Protein AF-A0A970PU77-F1 (afdb_monomer)

Radius of gyration: 11.87 Å; Cα contacts (8 Å, |Δi|>4): 63; chains: 1; bounding box: 25×26×29 Å
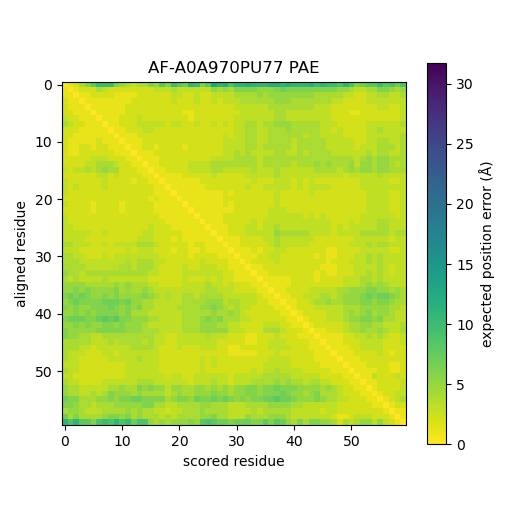
pLDDT: mean 93.9, std 2.55, range [78.56, 96.88]

Structure (mmCIF, N/CA/C/O backbone):
data_AF-A0A970PU77-F1
#
_entry.id   AF-A0A970PU77-F1
#
loop_
_atom_site.group_PDB
_atom_site.id
_atom_site.type_symbol
_atom_site.label_atom_id
_atom_site.label_alt_id
_atom_site.label_comp_id
_atom_site.label_asym_id
_atom_site.label_entity_id
_atom_site.label_seq_id
_atom_site.pdbx_PDB_ins_code
_atom_site.Cartn_x
_atom_site.Cartn_y
_atom_site.Cartn_z
_atom_site.occupancy
_atom_site.B_iso_or_equiv
_atom_site.auth_seq_id
_atom_site.auth_comp_id
_atom_site.auth_asym_id
_atom_site.auth_atom_id
_atom_site.pdbx_PDB_model_num
ATOM 1 N N . MET A 1 1 ? 1.277 -15.706 4.796 1.00 88.94 1 MET A N 1
ATOM 2 C CA . MET A 1 1 ? 0.273 -14.686 4.438 1.00 88.94 1 MET A CA 1
ATOM 3 C C . MET A 1 1 ? 0.057 -13.779 5.639 1.00 88.94 1 MET A C 1
ATOM 5 O O . MET A 1 1 ? 0.073 -14.273 6.762 1.00 88.94 1 MET A O 1
ATOM 9 N N . ILE A 1 2 ? -0.074 -12.475 5.411 1.00 94.31 2 ILE A N 1
ATOM 10 C CA . ILE A 1 2 ? -0.220 -11.429 6.428 1.00 94.31 2 ILE A CA 1
ATOM 11 C C . ILE A 1 2 ? -1.614 -10.823 6.282 1.00 94.31 2 ILE A C 1
ATOM 13 O O . ILE A 1 2 ? -2.024 -10.485 5.172 1.00 94.31 2 ILE A O 1
ATOM 17 N N . LYS A 1 3 ? -2.332 -10.685 7.399 1.00 95.12 3 LYS A N 1
ATOM 18 C CA . LYS A 1 3 ? -3.656 -10.053 7.449 1.00 95.12 3 LYS A CA 1
ATOM 19 C C . LYS A 1 3 ? -3.519 -8.609 7.906 1.00 95.12 3 LYS A C 1
ATOM 21 O O . LYS A 1 3 ? -2.887 -8.357 8.929 1.00 95.12 3 LYS A O 1
ATOM 26 N N . LEU A 1 4 ? -4.117 -7.690 7.161 1.00 94.19 4 LEU A N 1
ATOM 27 C CA . LEU A 1 4 ? -4.135 -6.261 7.464 1.00 94.19 4 LEU A CA 1
ATOM 28 C C . LEU A 1 4 ? -5.434 -5.626 6.961 1.00 94.19 4 LEU A C 1
ATOM 30 O O . LEU A 1 4 ? -6.249 -6.287 6.318 1.00 94.19 4 LEU A O 1
ATOM 34 N N . THR A 1 5 ? -5.620 -4.347 7.263 1.00 95.56 5 THR A N 1
ATOM 35 C CA . THR A 1 5 ? -6.804 -3.582 6.869 1.00 95.56 5 THR A CA 1
ATOM 36 C C . THR A 1 5 ? -6.363 -2.333 6.112 1.00 95.56 5 THR A C 1
ATOM 38 O O . THR A 1 5 ? -5.471 -1.632 6.582 1.00 95.56 5 THR A O 1
ATOM 41 N N . ILE A 1 6 ? -6.983 -2.049 4.965 1.00 95.88 6 ILE A N 1
ATOM 42 C CA . ILE A 1 6 ? -6.803 -0.799 4.203 1.00 95.88 6 ILE A CA 1
ATOM 43 C C . ILE A 1 6 ? -8.173 -0.136 4.104 1.00 95.88 6 ILE A C 1
ATOM 45 O O . ILE A 1 6 ? -9.124 -0.787 3.683 1.00 95.88 6 ILE A O 1
ATOM 49 N N . ASP A 1 7 ? -8.302 1.119 4.537 1.00 94.50 7 ASP A N 1
ATOM 50 C CA . ASP A 1 7 ? -9.569 1.872 4.521 1.00 94.50 7 ASP A CA 1
ATOM 51 C C . ASP A 1 7 ? -10.757 1.121 5.161 1.00 94.50 7 ASP A C 1
ATOM 53 O O . ASP A 1 7 ? -11.896 1.172 4.700 1.00 94.50 7 ASP A O 1
ATOM 57 N N . GLY A 1 8 ? -10.491 0.371 6.237 1.00 94.81 8 GLY A N 1
ATOM 58 C CA . GLY A 1 8 ? -11.491 -0.457 6.924 1.00 94.81 8 GLY A CA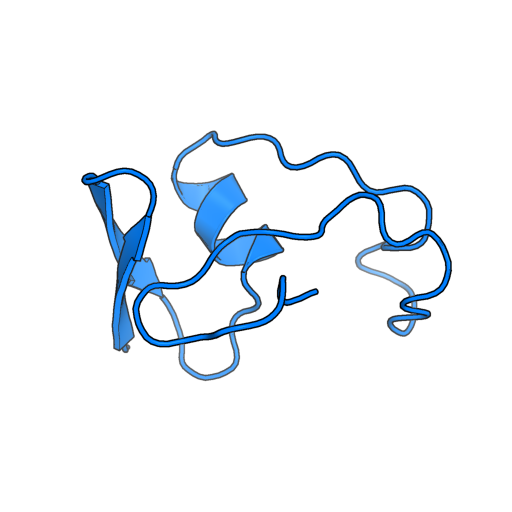 1
ATOM 59 C C . GLY A 1 8 ? -11.811 -1.795 6.240 1.00 94.81 8 GLY A C 1
ATOM 60 O O . GLY A 1 8 ? -12.544 -2.603 6.811 1.00 94.81 8 GLY A O 1
AT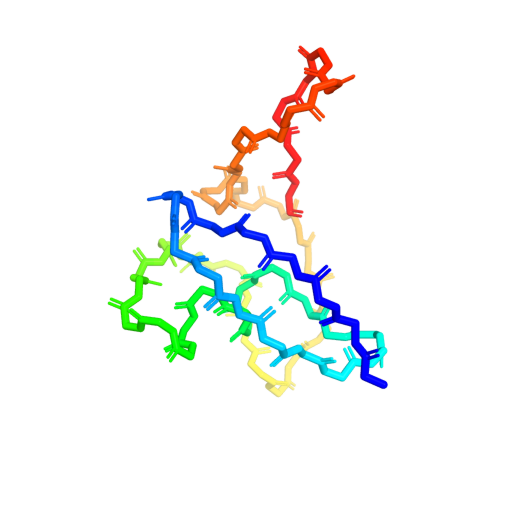OM 61 N N . LEU A 1 9 ? -11.242 -2.072 5.064 1.00 96.12 9 LEU A N 1
ATOM 62 C CA . LEU A 1 9 ? -11.425 -3.321 4.328 1.00 96.12 9 LEU A CA 1
ATOM 63 C C . LEU A 1 9 ? -10.346 -4.348 4.711 1.00 96.12 9 LEU A C 1
ATOM 65 O O . LEU A 1 9 ? -9.152 -4.066 4.565 1.00 96.12 9 LEU A O 1
ATOM 69 N N . PRO A 1 10 ? -10.726 -5.545 5.194 1.00 96.44 10 PRO A N 1
ATOM 70 C CA . PRO A 1 10 ? -9.766 -6.589 5.522 1.00 96.44 10 PRO A CA 1
ATOM 71 C C . PRO A 1 10 ? -9.177 -7.205 4.250 1.00 96.44 10 PRO A C 1
ATOM 73 O O . PRO A 1 10 ? -9.900 -7.533 3.309 1.00 96.44 10 PRO A O 1
ATOM 76 N N . ILE A 1 11 ? -7.866 -7.429 4.251 1.00 95.88 11 ILE A N 1
ATOM 77 C CA . ILE A 1 11 ? -7.143 -8.077 3.159 1.00 95.88 11 ILE A CA 1
ATOM 78 C C . ILE A 1 11 ? -6.061 -9.023 3.684 1.00 95.88 11 ILE A C 1
ATOM 80 O O . ILE A 1 11 ? -5.506 -8.852 4.771 1.00 95.88 11 ILE A O 1
ATOM 84 N N . GLU A 1 12 ? -5.756 -10.036 2.877 1.00 96.88 12 GLU A N 1
ATOM 85 C CA . GLU A 1 12 ? -4.657 -10.963 3.088 1.00 96.88 12 GLU A CA 1
ATOM 86 C C . GLU A 1 12 ? -3.647 -10.852 1.936 1.00 96.88 12 GLU A C 1
ATOM 88 O O . GLU A 1 12 ? -3.995 -10.941 0.754 1.00 96.88 12 GLU A O 1
ATOM 93 N N . VAL A 1 13 ? -2.382 -10.615 2.280 1.00 95.50 13 VAL A N 1
ATOM 94 C CA . VAL A 1 13 ? -1.283 -10.436 1.322 1.00 95.50 13 VAL A CA 1
ATOM 95 C C . VAL A 1 13 ? -0.139 -11.403 1.597 1.00 95.50 13 VAL A C 1
ATOM 97 O O . VAL A 1 13 ? -0.037 -12.005 2.670 1.00 95.50 13 VAL A O 1
ATOM 100 N N . GLU A 1 14 ? 0.724 -11.592 0.605 1.00 95.69 14 GLU A N 1
ATOM 101 C CA . GLU A 1 14 ? 1.945 -12.367 0.791 1.00 95.69 14 GLU A CA 1
ATOM 102 C C 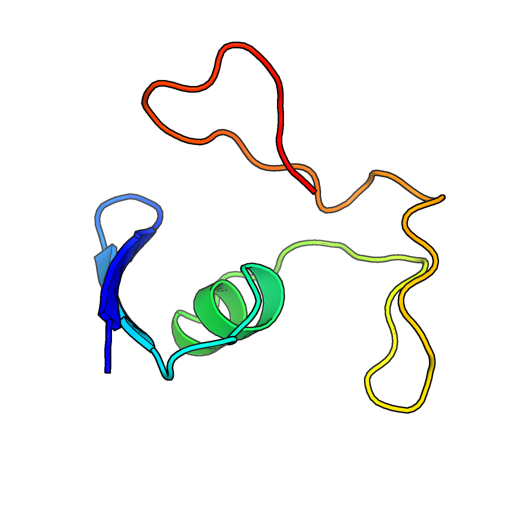. GLU A 1 14 ? 2.968 -11.563 1.594 1.00 95.69 14 GLU A C 1
ATOM 104 O O . GLU A 1 14 ? 2.946 -10.331 1.618 1.00 95.69 14 GLU A O 1
ATOM 109 N N . GLU A 1 15 ? 3.851 -12.269 2.293 1.00 94.25 15 GLU A N 1
ATOM 110 C CA . GLU A 1 15 ? 4.951 -11.610 2.989 1.00 94.25 15 GLU A CA 1
ATOM 111 C C . GLU A 1 15 ? 5.888 -10.966 1.961 1.00 94.25 15 GLU A C 1
ATOM 113 O O . GLU A 1 15 ? 6.246 -11.591 0.966 1.00 94.25 15 GLU A O 1
ATOM 118 N N . GLY A 1 16 ? 6.251 -9.703 2.189 1.00 91.50 16 GLY A N 1
ATOM 119 C CA . GLY A 1 16 ? 7.043 -8.912 1.244 1.00 91.50 16 GLY A CA 1
ATOM 120 C C . GLY A 1 16 ? 6.227 -8.141 0.202 1.00 91.50 16 GLY A C 1
ATOM 121 O O . GLY A 1 16 ? 6.820 -7.359 -0.537 1.00 91.50 16 GLY A O 1
ATOM 122 N N . ALA A 1 17 ? 4.898 -8.298 0.165 1.00 92.88 17 ALA A N 1
ATOM 123 C CA . ALA A 1 17 ? 4.040 -7.475 -0.686 1.00 92.88 17 ALA A CA 1
ATOM 124 C C . ALA A 1 17 ? 4.113 -5.988 -0.297 1.00 92.88 17 ALA A C 1
ATOM 126 O O . ALA A 1 17 ? 4.176 -5.625 0.880 1.00 92.88 17 ALA A O 1
ATOM 127 N N . THR A 1 18 ? 4.066 -5.123 -1.303 1.00 92.44 18 THR A N 1
ATOM 128 C CA . THR A 1 18 ? 4.045 -3.666 -1.143 1.00 92.44 18 THR A CA 1
ATOM 129 C C . THR A 1 18 ? 2.633 -3.146 -0.860 1.00 92.44 18 THR A C 1
ATOM 131 O O . THR A 1 18 ? 1.632 -3.790 -1.185 1.00 92.44 18 THR A O 1
ATOM 134 N N . LEU A 1 19 ? 2.529 -1.932 -0.306 1.00 92.19 19 LEU A N 1
ATOM 135 C CA . LEU A 1 19 ? 1.237 -1.262 -0.100 1.00 92.19 19 LEU A CA 1
ATOM 136 C C . LEU 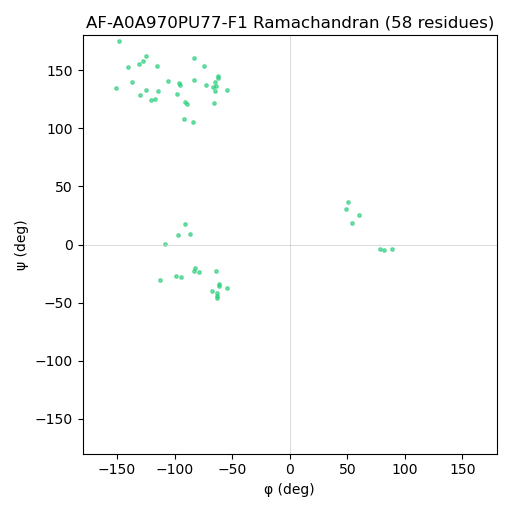A 1 19 ? 0.493 -1.008 -1.421 1.00 92.19 19 LEU A C 1
ATOM 138 O O . LEU A 1 19 ? -0.728 -1.120 -1.460 1.00 92.19 19 LEU A O 1
ATOM 142 N N . LEU A 1 20 ? 1.219 -0.735 -2.511 1.00 93.31 20 LEU A N 1
ATOM 143 C CA . LEU A 1 20 ? 0.642 -0.566 -3.849 1.00 93.31 20 LEU A CA 1
ATOM 144 C C . LEU A 1 20 ? -0.026 -1.853 -4.356 1.00 93.31 20 LEU A C 1
ATOM 146 O O . LEU A 1 20 ? -1.144 -1.812 -4.871 1.00 93.31 20 LEU A O 1
ATOM 150 N N . GLU A 1 21 ? 0.624 -3.004 -4.178 1.00 92.94 21 GLU A N 1
ATOM 151 C CA . GLU A 1 21 ? 0.059 -4.307 -4.553 1.00 92.94 21 GLU A CA 1
ATOM 152 C C . GLU A 1 21 ? -1.145 -4.671 -3.679 1.00 92.94 21 GLU A C 1
ATOM 154 O O . GLU A 1 21 ? -2.147 -5.183 -4.181 1.00 92.94 21 GLU A O 1
ATOM 159 N N . ALA A 1 22 ? -1.069 -4.381 -2.377 1.00 94.56 22 ALA A N 1
ATOM 160 C CA . ALA A 1 22 ? -2.168 -4.599 -1.444 1.00 94.56 22 ALA A CA 1
ATOM 161 C C . ALA A 1 22 ? -3.396 -3.742 -1.802 1.00 94.56 22 ALA A C 1
ATOM 163 O O . ALA A 1 22 ? -4.504 -4.267 -1.878 1.00 94.56 22 ALA A O 1
ATOM 164 N N . ALA A 1 23 ? -3.201 -2.453 -2.095 1.00 94.56 23 ALA A N 1
ATOM 165 C CA . ALA A 1 23 ? -4.267 -1.542 -2.508 1.00 94.56 23 ALA A CA 1
ATOM 166 C C . ALA A 1 23 ? -4.904 -1.959 -3.845 1.00 94.56 23 ALA A C 1
ATOM 168 O O . ALA A 1 23 ? -6.128 -1.993 -3.966 1.00 94.56 23 ALA A O 1
ATOM 169 N N . THR A 1 24 ? -4.090 -2.385 -4.817 1.00 93.44 24 THR A N 1
ATOM 170 C CA . THR A 1 24 ? -4.573 -2.843 -6.133 1.00 93.44 24 THR A CA 1
ATOM 171 C C . THR A 1 24 ? -5.494 -4.063 -6.016 1.00 93.44 24 THR A C 1
ATOM 173 O O . THR A 1 24 ? -6.484 -4.160 -6.737 1.00 93.44 24 THR A O 1
ATOM 176 N N . LYS A 1 25 ? -5.232 -4.985 -5.077 1.00 94.25 25 LYS A N 1
ATOM 177 C CA . LYS A 1 25 ? -6.113 -6.142 -4.814 1.00 94.25 25 LYS A CA 1
ATOM 178 C C . LYS A 1 25 ? -7.503 -5.752 -4.296 1.00 94.25 25 LYS A C 1
ATOM 180 O O . LYS A 1 25 ? -8.428 -6.548 -4.429 1.00 94.25 25 LYS A O 1
ATOM 185 N N . LEU A 1 26 ? -7.639 -4.566 -3.706 1.00 95.75 26 LEU A N 1
ATOM 186 C CA . LEU A 1 26 ? -8.908 -3.997 -3.241 1.00 95.75 26 LEU A CA 1
ATOM 187 C C . LEU A 1 26 ? -9.530 -3.025 -4.253 1.00 95.75 26 LEU A C 1
ATOM 189 O O . LEU A 1 26 ? -10.502 -2.358 -3.916 1.00 95.75 26 LEU A O 1
ATOM 193 N N . ASP A 1 27 ? -8.977 -2.934 -5.468 1.00 95.00 27 ASP A N 1
ATOM 194 C CA . ASP A 1 27 ? -9.375 -1.958 -6.494 1.00 95.00 27 ASP A CA 1
ATOM 195 C C . ASP A 1 27 ? -9.201 -0.489 -6.038 1.00 95.00 27 ASP A C 1
ATOM 197 O O . ASP A 1 27 ? -9.855 0.433 -6.524 1.00 95.00 27 ASP A O 1
ATOM 201 N N . ILE A 1 28 ? -8.285 -0.255 -5.087 1.00 94.81 28 ILE A N 1
ATOM 202 C CA . ILE A 1 28 ? -7.912 1.079 -4.608 1.00 94.81 28 ILE A CA 1
ATOM 203 C C . ILE A 1 28 ? -6.725 1.567 -5.436 1.00 94.81 28 ILE A C 1
ATOM 205 O O . ILE A 1 28 ? -5.594 1.096 -5.294 1.00 94.81 28 ILE A O 1
ATOM 209 N N . HIS A 1 29 ? -6.976 2.541 -6.308 1.00 93.75 29 HIS A N 1
ATOM 210 C CA . HIS A 1 29 ? -5.941 3.115 -7.158 1.00 93.75 29 HIS A CA 1
ATOM 211 C C . HIS A 1 29 ? -5.158 4.220 -6.432 1.00 93.75 29 HIS A C 1
ATOM 213 O O . HIS A 1 29 ? -5.62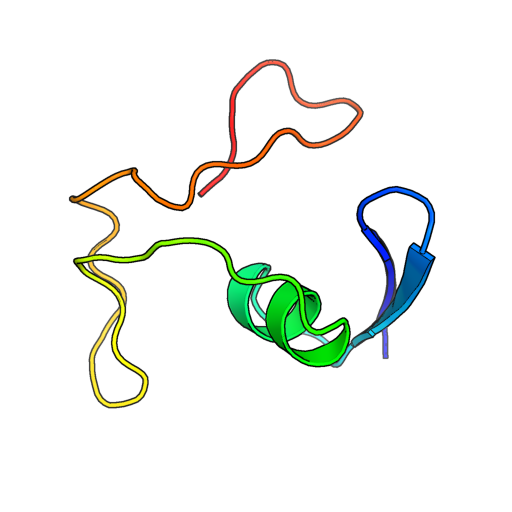5 5.356 -6.301 1.00 93.75 29 HIS A O 1
ATOM 219 N N . ILE A 1 30 ? -3.925 3.906 -6.031 1.00 94.81 30 ILE A N 1
ATOM 220 C CA . ILE A 1 30 ? -2.965 4.886 -5.512 1.00 94.81 30 ILE A CA 1
ATOM 221 C C . ILE A 1 30 ? -2.152 5.448 -6.690 1.00 94.81 30 ILE A C 1
ATOM 223 O O . ILE A 1 30 ? -1.482 4.685 -7.387 1.00 94.81 30 ILE A O 1
ATOM 227 N N . PRO A 1 31 ? -2.167 6.770 -6.935 1.00 94.25 31 PRO A N 1
ATOM 228 C CA . PRO A 1 31 ? -1.407 7.355 -8.030 1.00 94.25 31 PRO A CA 1
ATOM 229 C C . PRO A 1 31 ? 0.102 7.163 -7.828 1.00 94.25 31 PRO A C 1
ATOM 231 O O . PRO A 1 31 ? 0.646 7.399 -6.750 1.00 94.25 31 PRO A O 1
ATOM 234 N N . THR A 1 32 ? 0.801 6.791 -8.902 1.00 94.44 32 THR A N 1
ATOM 235 C CA . THR A 1 32 ? 2.262 6.634 -8.923 1.00 94.44 32 THR A CA 1
ATOM 236 C C . THR A 1 32 ? 2.851 7.233 -10.194 1.00 94.44 32 THR A C 1
ATOM 238 O O . THR A 1 32 ? 2.303 7.031 -11.273 1.00 94.44 32 THR A O 1
ATOM 241 N N . LEU A 1 33 ? 3.997 7.914 -10.091 1.00 95.94 33 LEU A N 1
ATOM 242 C CA . LEU A 1 33 ? 4.740 8.410 -11.264 1.00 95.94 33 LEU A CA 1
ATOM 243 C C . LEU A 1 33 ? 6.087 7.709 -11.464 1.00 95.94 33 LEU A C 1
ATOM 245 O O . LEU A 1 33 ? 6.567 7.598 -12.587 1.00 95.94 33 LEU A O 1
ATOM 249 N N . CYS A 1 34 ? 6.728 7.264 -10.380 1.00 94.75 34 CYS A N 1
ATOM 250 C CA . CYS A 1 34 ? 8.074 6.688 -10.426 1.00 94.75 34 CYS A CA 1
ATOM 251 C C . CYS A 1 34 ? 8.133 5.174 -10.193 1.00 94.75 34 CYS A C 1
ATOM 253 O O . CYS A 1 34 ? 9.237 4.630 -10.140 1.00 94.75 34 CYS A O 1
ATOM 255 N N . TYR A 1 35 ? 6.985 4.524 -9.988 1.00 94.50 35 TYR A N 1
ATOM 256 C CA . TYR A 1 35 ? 6.872 3.075 -9.827 1.00 94.50 35 TYR A CA 1
ATOM 257 C C . TYR A 1 35 ? 6.532 2.430 -11.173 1.00 94.50 35 TYR A C 1
ATOM 259 O O . TYR A 1 35 ? 5.711 2.954 -11.923 1.00 94.50 35 TYR A O 1
ATOM 267 N N . HIS A 1 36 ? 7.184 1.310 -11.474 1.00 92.19 36 HIS A N 1
ATOM 268 C CA . HIS A 1 36 ? 6.884 0.468 -12.626 1.00 92.19 36 HIS A CA 1
ATOM 269 C C . HIS A 1 36 ? 7.271 -0.981 -12.283 1.00 92.19 36 HIS A C 1
ATOM 271 O O . HIS A 1 36 ? 8.379 -1.158 -11.775 1.00 92.19 36 HIS A O 1
ATOM 277 N N . PRO A 1 37 ? 6.437 -1.999 -12.577 1.00 89.94 37 PRO A N 1
ATOM 278 C CA . PRO A 1 37 ? 6.703 -3.396 -12.201 1.00 89.94 37 PRO A CA 1
ATOM 279 C C . PRO A 1 37 ? 8.059 -3.930 -12.688 1.00 89.94 37 PRO A C 1
ATOM 281 O O . PRO A 1 37 ? 8.758 -4.624 -11.960 1.00 89.94 37 PRO A O 1
ATOM 284 N N . ASP A 1 38 ? 8.465 -3.532 -13.896 1.00 93.31 38 ASP A N 1
ATOM 285 C CA . ASP A 1 38 ? 9.724 -3.976 -14.514 1.00 93.31 38 ASP A CA 1
ATOM 286 C C . ASP A 1 38 ? 10.960 -3.128 -14.138 1.00 93.31 38 ASP A C 1
ATOM 288 O O . ASP A 1 38 ? 12.012 -3.246 -14.768 1.00 93.31 38 ASP 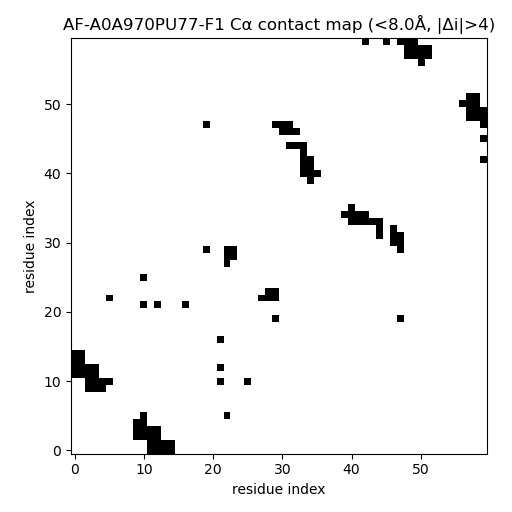A O 1
ATOM 292 N N . GLN A 1 39 ? 10.855 -2.208 -13.170 1.00 93.44 39 GLN A N 1
ATOM 293 C CA . GLN A 1 39 ? 11.966 -1.340 -12.760 1.00 93.44 39 GLN A CA 1
ATOM 294 C C . GLN A 1 39 ? 12.159 -1.327 -11.244 1.00 93.44 39 GLN A C 1
ATOM 296 O O . GLN A 1 39 ? 11.229 -1.501 -10.465 1.00 93.44 39 GLN A O 1
ATOM 301 N N . ASN A 1 40 ? 13.384 -1.013 -10.817 1.00 92.62 40 ASN A N 1
ATOM 302 C CA . ASN A 1 40 ? 13.670 -0.776 -9.406 1.00 92.62 40 ASN A CA 1
ATOM 303 C C . ASN A 1 40 ? 12.889 0.431 -8.865 1.00 92.62 40 ASN A C 1
ATOM 305 O O . ASN A 1 40 ? 12.724 1.452 -9.542 1.00 92.62 40 ASN A O 1
ATOM 309 N N . VAL A 1 41 ? 12.484 0.333 -7.598 1.00 92.06 41 VAL A N 1
ATOM 310 C CA . VAL A 1 41 ? 11.753 1.386 -6.885 1.00 92.06 41 VAL A CA 1
ATOM 311 C C . VAL A 1 41 ? 12.641 2.621 -6.698 1.00 92.06 41 VAL A C 1
ATOM 313 O O . VAL A 1 41 ? 13.704 2.552 -6.086 1.00 92.06 41 VAL A O 1
ATOM 316 N N . LYS A 1 42 ? 12.190 3.774 -7.214 1.00 92.88 42 LYS A N 1
ATOM 317 C CA . LYS A 1 42 ? 12.932 5.053 -7.161 1.00 92.88 42 LYS A CA 1
ATOM 318 C C . LYS A 1 42 ? 12.545 5.950 -5.982 1.00 92.88 42 LYS A C 1
ATOM 320 O O . LYS A 1 42 ? 13.352 6.767 -5.554 1.00 92.88 42 LYS A O 1
ATOM 325 N N . ALA A 1 43 ? 11.303 5.841 -5.501 1.00 91.56 43 ALA A N 1
ATOM 326 C CA . ALA A 1 43 ? 10.743 6.613 -4.383 1.00 91.56 43 ALA A CA 1
ATOM 327 C C . ALA A 1 43 ? 10.953 8.149 -4.448 1.00 91.56 43 ALA A C 1
ATOM 329 O O . ALA A 1 43 ? 11.044 8.808 -3.413 1.00 91.56 43 ALA A O 1
ATOM 330 N N . ASN A 1 44 ? 11.027 8.748 -5.643 1.00 95.25 44 ASN A N 1
ATOM 331 C CA . ASN A 1 44 ? 11.318 10.180 -5.810 1.00 95.25 44 ASN A CA 1
ATOM 332 C C . ASN A 1 44 ? 10.073 11.055 -6.040 1.00 95.25 44 ASN A C 1
ATOM 334 O O . ASN A 1 44 ? 10.097 12.224 -5.674 1.00 95.25 44 ASN A O 1
ATOM 338 N N . CYS A 1 45 ? 8.983 10.516 -6.603 1.00 95.31 45 CYS A N 1
ATOM 339 C CA . CYS A 1 45 ? 7.789 11.317 -6.909 1.00 95.31 45 CYS A CA 1
ATOM 340 C C . CYS A 1 45 ? 6.894 11.611 -5.697 1.00 95.31 45 CYS A C 1
ATOM 342 O O . CYS A 1 45 ? 6.147 12.581 -5.727 1.00 95.31 45 CYS A O 1
ATOM 344 N N . ARG A 1 46 ? 6.960 10.774 -4.648 1.00 94.12 46 ARG A N 1
ATOM 345 C CA . ARG A 1 46 ? 6.210 10.913 -3.381 1.00 94.12 46 ARG A CA 1
ATOM 346 C C . ARG A 1 46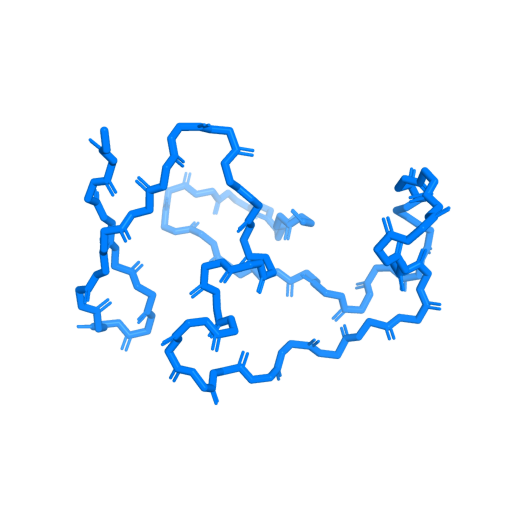 ? 4.682 11.048 -3.519 1.00 94.12 46 ARG A C 1
ATOM 348 O O . ARG A 1 46 ? 4.027 11.468 -2.577 1.00 94.12 46 ARG A O 1
ATOM 355 N N . ILE A 1 47 ? 4.111 10.661 -4.659 1.00 95.50 47 ILE A N 1
ATOM 356 C CA . ILE A 1 47 ? 2.665 10.762 -4.909 1.00 95.50 47 ILE A CA 1
ATOM 357 C C . ILE A 1 47 ? 1.863 9.593 -4.315 1.00 95.50 47 ILE A C 1
ATOM 359 O O . ILE A 1 47 ? 0.679 9.742 -4.047 1.00 95.50 47 ILE A O 1
ATOM 363 N N . CYS A 1 48 ? 2.525 8.467 -4.039 1.00 94.81 48 CYS A N 1
ATOM 364 C CA . CYS A 1 48 ? 1.925 7.269 -3.451 1.00 94.81 48 CYS A CA 1
ATOM 365 C C . CYS A 1 48 ? 1.988 7.224 -1.918 1.00 94.81 48 CYS A C 1
ATOM 367 O O . CYS A 1 48 ? 1.888 6.152 -1.335 1.00 94.81 48 CYS A O 1
ATOM 369 N N . LEU A 1 49 ? 2.216 8.369 -1.269 1.00 94.88 49 LEU A N 1
ATOM 370 C CA . LEU A 1 49 ? 2.277 8.441 0.186 1.00 94.88 49 LEU A CA 1
ATOM 371 C C . LEU A 1 49 ? 0.899 8.153 0.797 1.00 94.88 49 LEU A C 1
ATOM 373 O O . LEU A 1 49 ? -0.098 8.725 0.359 1.00 94.88 49 LEU A O 1
ATOM 377 N N . VAL A 1 50 ? 0.867 7.328 1.840 1.00 94.88 50 VAL A N 1
ATOM 378 C CA . VAL A 1 50 ? -0.353 6.975 2.580 1.00 94.88 50 VAL A CA 1
ATOM 379 C C . VAL A 1 50 ? -0.184 7.200 4.081 1.00 94.88 50 VAL A C 1
ATOM 381 O O . VAL A 1 50 ? 0.933 7.259 4.605 1.00 94.88 50 VAL A O 1
ATOM 384 N N . GLU A 1 51 ? -1.304 7.349 4.782 1.00 95.69 51 GLU A N 1
ATOM 385 C CA . GLU A 1 51 ? -1.338 7.362 6.242 1.00 95.69 51 GLU A CA 1
ATOM 386 C C . GLU A 1 51 ? -1.358 5.926 6.775 1.00 95.69 51 GLU A C 1
ATOM 388 O O . GLU A 1 51 ? -2.004 5.046 6.211 1.00 95.69 51 GLU A O 1
ATOM 393 N N . MET A 1 52 ? -0.641 5.685 7.871 1.00 95.19 52 MET A N 1
ATOM 394 C CA . MET A 1 52 ? -0.635 4.396 8.553 1.00 95.19 52 MET A CA 1
ATOM 395 C C . MET A 1 52 ? -0.877 4.627 10.039 1.00 95.19 52 MET A C 1
ATOM 397 O O . MET A 1 52 ? -0.166 5.418 10.665 1.00 95.19 52 MET A O 1
ATOM 401 N N . GLU A 1 53 ? -1.849 3.915 10.611 1.00 94.06 53 GLU A N 1
ATOM 402 C CA . GLU A 1 53 ? -2.149 4.010 12.040 1.00 94.06 53 GLU A CA 1
ATOM 403 C C . GLU A 1 53 ? -0.895 3.743 12.888 1.00 94.06 53 GLU A C 1
ATOM 405 O O . GLU A 1 53 ? -0.137 2.800 12.659 1.00 94.06 53 GLU A O 1
ATOM 410 N N . GLY A 1 54 ? -0.656 4.611 13.872 1.00 95.19 54 GLY A N 1
ATOM 411 C CA . GLY A 1 54 ? 0.526 4.545 14.735 1.00 95.19 54 GLY A CA 1
ATOM 412 C C . GLY A 1 54 ? 1.798 5.158 14.137 1.00 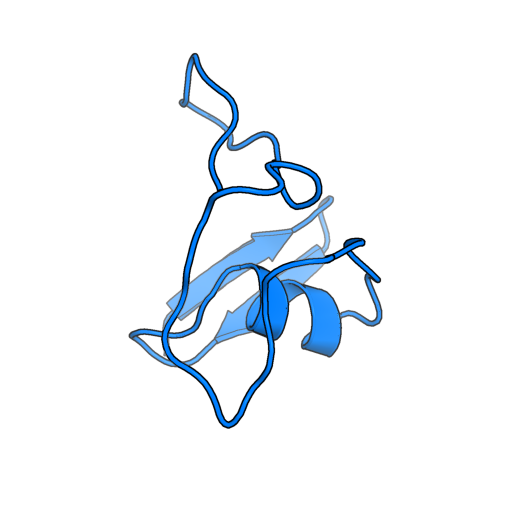95.19 54 GLY A C 1
ATOM 413 O O . GLY A 1 54 ? 2.794 5.272 14.855 1.00 95.19 54 GLY A O 1
ATOM 414 N N . ASN A 1 55 ? 1.784 5.611 12.878 1.00 95.12 55 ASN A N 1
ATOM 415 C CA . ASN A 1 55 ? 2.881 6.380 12.297 1.00 95.12 55 ASN A CA 1
ATOM 416 C C . ASN A 1 55 ? 2.609 7.889 12.373 1.00 95.12 55 ASN A C 1
ATOM 418 O O . ASN A 1 55 ? 1.501 8.356 12.144 1.00 95.12 55 ASN A O 1
ATOM 422 N N . LYS A 1 56 ? 3.644 8.670 12.697 1.00 94.25 56 LYS A N 1
ATOM 423 C CA . LYS A 1 56 ? 3.562 10.141 12.731 1.00 94.25 56 LYS A CA 1
ATOM 424 C C . LYS A 1 56 ? 3.756 10.776 11.357 1.00 94.25 56 LYS A C 1
ATOM 426 O O . LYS A 1 56 ? 3.396 11.933 11.171 1.00 94.25 56 LYS A O 1
ATOM 431 N N . LEU A 1 57 ? 4.403 10.062 10.439 1.00 95.38 57 LEU A N 1
ATOM 432 C CA . LEU A 1 57 ? 4.717 10.529 9.095 1.00 95.38 57 LEU A CA 1
ATOM 433 C C . LEU A 1 57 ? 3.975 9.677 8.069 1.00 95.38 57 LEU A C 1
ATOM 435 O O . LEU A 1 57 ? 3.703 8.501 8.313 1.00 95.38 57 LEU A O 1
ATOM 439 N N . LEU A 1 58 ? 3.713 10.267 6.903 1.00 93.19 58 LEU A N 1
ATOM 440 C CA . LEU A 1 58 ? 3.221 9.518 5.752 1.00 93.19 58 LEU A CA 1
ATOM 441 C C . LEU A 1 58 ? 4.280 8.516 5.285 1.00 93.19 58 LEU A C 1
ATOM 443 O O . LEU A 1 58 ? 5.475 8.837 5.250 1.00 93.19 58 LEU A O 1
ATOM 447 N N . VAL A 1 59 ? 3.833 7.322 4.909 1.00 90.19 59 VAL A N 1
ATOM 448 C CA . VAL A 1 59 ? 4.699 6.233 4.450 1.00 90.19 59 VAL A CA 1
ATOM 449 C C . VAL A 1 59 ? 4.590 6.047 2.935 1.00 90.19 59 VAL A C 1
ATOM 451 O O . VAL A 1 59 ? 3.500 6.216 2.389 1.00 90.19 59 VAL A O 1
ATOM 454 N N . PRO A 1 60 ? 5.710 5.775 2.243 1.00 78.56 60 PRO A N 1
ATOM 455 C CA . PRO A 1 60 ? 5.733 5.499 0.809 1.00 78.56 60 PRO A CA 1
ATOM 456 C C . PRO A 1 60 ? 5.387 4.053 0.452 1.00 78.56 60 PRO A C 1
ATOM 458 O O . PRO A 1 60 ? 5.556 3.164 1.318 1.00 78.56 60 PRO A O 1
#

Nearest PDB structures (foldseek):
  8gym-assembly1_s1  TM=9.674E-01  e=2.679E-03  Tetrahymena thermophila SB210
  6yj4-assembly1_G  TM=9.548E-01  e=2.876E-03  Yarrowia lipolytica
  7q5y-assembly3_M  TM=9.334E-01  e=2.325E-03  Aquifex aeolicus VF5
  7ard-assembly1_G  TM=9.657E-01  e=1.372E-02  Polytomella sp. Pringsheim 198.80
  8oh5-assembly1_C  TM=9.276E-01  e=2.421E-02  Sporomusa ovata DSM 2662

Mean predicted aligned error: 2.96 Å

Secondary structure (DSSP, 8-state):
-EEEEETTEEEEE-TT--HHHHHHHTT-----SS--TTS-----S-TT-B--TT-SS-B-

Foldseek 3Di:
DDWDDDPNRIDDDDPPDDPCRRCVVVVRDQDDDQDDPPDDGPCPPVSRWDDDPPDPDTDD

Sequence (60 aa):
MIKLTIDGLPIEVEEGATLLEAATKLDIHIPTLCYHPDQNVKANCRICLVEMEGNKLLVP

Solvent-accessible surface area (backbone atoms only — not comparable to full-atom values): 4091 Å² total; per-residue (Å²): 115,45,80,50,67,59,98,86,42,80,47,77,42,58,82,88,65,50,71,68,61,58,32,48,78,73,74,44,85,72,56,68,84,50,67,50,96,95,51,78,84,62,82,72,66,69,62,51,50,40,84,46,92,94,52,95,60,73,43,118